Protein AF-A0A958XFY1-F1 (afdb_monomer_lite)

pLDDT: mean 91.32, std 8.42, range [60.72, 98.06]

Radius of gyration: 15.42 Å; chains: 1; bounding box: 37×29×40 Å

Secondary structure (DSSP, 8-state):
-HHHHHHHHHHIIIII-S-GGG-EEETTEEEESPPTTHHHHHHHHTT----S---EEEEEEESSSS-EEEEEEEE--SSSGGG-TTTHHHHHHHHHHHHHHHHHHHHTSEEE-TTSSSEEE-TT------

Foldseek 3Di:
DVVLVVLLVCCQQPPFFQDPLCWDDLDLKIWPRHDPPSSVVVCVVSVPPDDPDDQWIWIWHDPDRQDIGTFHTAGAPDPDQCPGPGGNVRSLQSNLVSVQVVVCDVVVQWDADPVNNDIDHDPPDDGDRD

Sequence (130 aa):
MLDEIFVWLDEMAQVSGARTEFFRDESAALALPPEQPERRRLGRRLNVAYQDVNNLRLYLIRLNKNVVILLNGGEKTTRNALDCPNIRPYFVAAQKIAKALDKAMNDGDIQYNHAQTDIEFDQDLEIPVL

Structure (mmCIF, N/CA/C/O backbone):
data_AF-A0A958XFY1-F1
#
_entry.id   AF-A0A958XFY1-F1
#
loop_
_atom_site.group_PDB
_atom_site.id
_atom_site.type_symbol
_atom_site.label_atom_id
_atom_site.label_alt_id
_atom_site.label_comp_id
_atom_site.label_asym_id
_atom_site.label_entity_id
_atom_site.label_seq_id
_atom_site.pdbx_PDB_ins_code
_atom_site.Cartn_x
_atom_site.Cartn_y
_atom_site.Cartn_z
_atom_site.occupancy
_atom_site.B_iso_or_equiv
_atom_site.auth_seq_id
_atom_site.auth_comp_id
_atom_site.auth_asym_id
_atom_site.auth_atom_id
_atom_site.pdbx_PDB_model_num
ATOM 1 N N . MET A 1 1 ? 17.065 0.512 -8.925 1.00 62.94 1 MET A N 1
ATOM 2 C CA . MET A 1 1 ? 15.711 -0.023 -9.247 1.00 62.94 1 MET A CA 1
ATOM 3 C C . MET A 1 1 ? 14.967 -0.385 -7.966 1.00 62.94 1 MET A C 1
ATOM 5 O O . MET A 1 1 ? 13.893 0.156 -7.738 1.00 62.94 1 MET A O 1
ATOM 9 N N . LEU A 1 2 ? 15.568 -1.210 -7.100 1.00 70.44 2 LEU A N 1
ATOM 10 C CA . LEU A 1 2 ? 15.116 -1.389 -5.716 1.00 70.44 2 LEU A CA 1
ATOM 11 C C . LEU A 1 2 ? 15.481 -0.178 -4.835 1.00 70.44 2 LEU A C 1
ATOM 13 O O . LEU A 1 2 ? 14.650 0.290 -4.068 1.00 70.44 2 LEU A O 1
ATOM 17 N N . ASP A 1 3 ? 16.669 0.400 -5.045 1.00 80.50 3 ASP A N 1
ATOM 18 C CA . ASP A 1 3 ? 17.162 1.575 -4.298 1.00 80.50 3 ASP A CA 1
ATOM 19 C C . ASP A 1 3 ? 16.209 2.771 -4.372 1.00 80.50 3 ASP A C 1
ATOM 21 O O . ASP A 1 3 ? 16.043 3.508 -3.410 1.00 80.50 3 ASP A O 1
ATOM 25 N N . GLU A 1 4 ? 15.526 2.933 -5.507 1.00 85.06 4 GLU A N 1
ATOM 26 C CA . GLU A 1 4 ? 14.528 3.985 -5.681 1.00 85.06 4 GLU A CA 1
ATOM 27 C C . GLU A 1 4 ? 13.348 3.808 -4.713 1.00 85.06 4 GLU A C 1
ATOM 29 O O . GLU A 1 4 ? 12.903 4.786 -4.122 1.00 85.06 4 GLU A O 1
ATOM 34 N N . ILE A 1 5 ? 12.862 2.577 -4.518 1.00 89.12 5 ILE A N 1
ATOM 35 C CA . ILE A 1 5 ? 11.770 2.294 -3.576 1.00 89.12 5 ILE A CA 1
ATOM 36 C C . ILE A 1 5 ? 12.209 2.599 -2.144 1.00 89.12 5 ILE A C 1
ATOM 38 O O . ILE A 1 5 ? 11.445 3.222 -1.411 1.00 89.12 5 ILE A O 1
ATOM 42 N N . PHE A 1 6 ? 13.436 2.234 -1.765 1.00 89.44 6 PHE A N 1
ATOM 43 C CA . PHE A 1 6 ? 13.958 2.553 -0.436 1.00 89.44 6 PHE A CA 1
ATOM 44 C C . PHE A 1 6 ? 14.077 4.055 -0.198 1.00 89.44 6 PHE A C 1
ATOM 46 O O . PHE A 1 6 ? 13.633 4.515 0.845 1.00 89.44 6 PHE A O 1
ATOM 53 N N . VAL A 1 7 ? 14.541 4.840 -1.176 1.00 89.56 7 VAL A N 1
ATOM 54 C CA . VAL A 1 7 ? 14.592 6.303 -1.014 1.00 89.56 7 VAL A CA 1
ATOM 55 C C . VAL A 1 7 ? 13.196 6.901 -0.811 1.00 89.56 7 VAL A C 1
ATOM 57 O O . VAL A 1 7 ? 13.033 7.802 0.011 1.00 89.56 7 VAL A O 1
ATOM 60 N N . TRP A 1 8 ? 12.169 6.398 -1.510 1.00 90.00 8 TRP A N 1
ATOM 61 C CA . TRP A 1 8 ? 10.790 6.837 -1.262 1.00 90.00 8 TRP A CA 1
ATOM 62 C C . TRP A 1 8 ? 10.331 6.501 0.155 1.00 90.00 8 TRP A C 1
ATOM 64 O O . TRP A 1 8 ? 9.740 7.349 0.821 1.00 90.00 8 TRP A O 1
ATOM 74 N N . LEU A 1 9 ? 10.595 5.274 0.608 1.00 92.50 9 LEU A N 1
ATOM 75 C CA . LEU A 1 9 ? 10.229 4.829 1.950 1.00 92.50 9 LEU A CA 1
ATOM 76 C C . LEU A 1 9 ? 10.956 5.645 3.028 1.00 92.50 9 LEU A C 1
ATOM 78 O O . LEU A 1 9 ? 10.304 6.097 3.965 1.00 92.50 9 LEU A O 1
ATOM 82 N N . ASP A 1 10 ? 12.251 5.912 2.859 1.00 92.44 10 ASP A N 1
ATOM 83 C CA . ASP A 1 10 ? 13.058 6.701 3.794 1.00 92.44 10 ASP A CA 1
ATOM 84 C C . ASP A 1 10 ? 12.588 8.160 3.879 1.00 92.44 10 ASP A C 1
ATOM 86 O O . ASP A 1 10 ? 12.400 8.684 4.977 1.00 92.44 10 ASP A O 1
ATOM 90 N N . GLU A 1 11 ? 12.320 8.816 2.745 1.00 92.88 11 GLU A N 1
ATOM 91 C CA . GLU A 1 11 ? 11.797 10.193 2.722 1.00 92.88 11 GLU A CA 1
ATOM 92 C C . GLU A 1 11 ? 10.425 10.296 3.409 1.00 92.88 11 GLU A C 1
ATOM 94 O O . GLU A 1 11 ? 10.125 11.279 4.101 1.00 92.88 11 GLU A O 1
ATOM 99 N N . MET A 1 12 ? 9.562 9.295 3.222 1.00 94.25 12 MET A N 1
ATOM 100 C CA . MET A 1 12 ? 8.266 9.257 3.897 1.00 94.25 12 MET A CA 1
ATOM 101 C C . MET A 1 12 ? 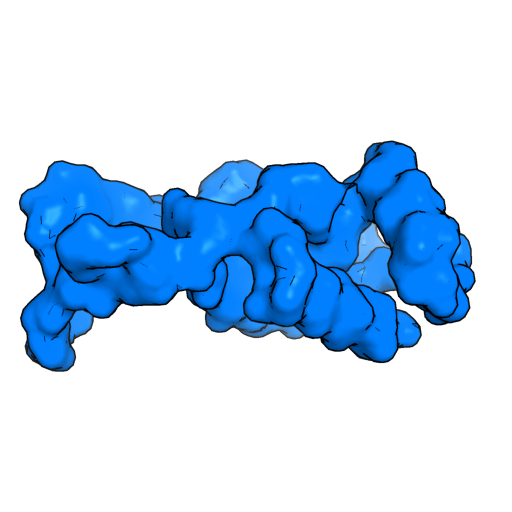8.430 9.009 5.396 1.00 94.25 12 MET A C 1
ATOM 103 O O . MET A 1 12 ? 7.815 9.720 6.189 1.00 94.25 12 MET A O 1
ATOM 107 N N . ALA A 1 13 ? 9.267 8.047 5.786 1.00 92.38 13 ALA A N 1
ATOM 108 C CA . ALA A 1 13 ? 9.461 7.664 7.180 1.00 92.38 13 ALA A CA 1
ATOM 109 C C . ALA A 1 13 ? 10.142 8.761 8.011 1.00 92.38 13 ALA A C 1
ATOM 111 O O . ALA A 1 13 ? 9.780 8.965 9.167 1.00 92.38 13 ALA A O 1
ATOM 112 N N . GLN A 1 14 ? 11.115 9.474 7.436 1.00 92.88 14 GLN A N 1
ATOM 113 C CA . GLN A 1 14 ? 11.981 10.382 8.195 1.00 92.88 14 GLN A CA 1
ATOM 114 C C . GLN A 1 14 ? 11.606 11.861 8.064 1.00 92.88 14 GLN A C 1
ATOM 116 O O . GLN A 1 14 ? 11.939 12.649 8.948 1.00 92.88 14 GLN A O 1
ATOM 121 N N . VAL A 1 15 ? 10.943 12.265 6.974 1.00 92.94 15 VAL A N 1
ATOM 122 C CA . VAL A 1 15 ? 10.803 13.694 6.640 1.00 92.94 15 VAL A CA 1
ATOM 123 C C . VAL A 1 15 ? 9.352 14.110 6.457 1.00 92.94 15 VAL A C 1
ATOM 125 O O . VAL A 1 15 ? 8.872 15.041 7.103 1.00 92.94 15 VAL A O 1
ATOM 128 N N . SER A 1 16 ? 8.653 13.475 5.520 1.00 92.81 16 SER A N 1
ATOM 129 C CA . SER A 1 16 ? 7.448 14.070 4.930 1.00 92.81 16 SER A CA 1
ATOM 130 C C . SER A 1 16 ? 6.137 13.390 5.325 1.00 92.81 16 SER A C 1
ATOM 132 O O . SER A 1 16 ? 5.067 13.993 5.137 1.00 92.81 16 SER A O 1
ATOM 134 N N . GLY A 1 17 ? 6.219 12.180 5.886 1.00 95.06 17 GLY A N 1
ATOM 135 C CA . GLY A 1 17 ? 5.102 11.253 5.998 1.00 95.06 17 GLY A CA 1
ATOM 136 C C . GLY A 1 17 ? 4.697 10.681 4.638 1.00 95.06 17 GLY A C 1
ATOM 137 O O . GLY A 1 17 ? 5.124 11.132 3.575 1.00 95.06 17 GLY A O 1
ATOM 138 N N . ALA A 1 18 ? 3.793 9.712 4.660 1.00 96.19 18 ALA A N 1
ATOM 139 C CA . ALA A 1 18 ? 3.180 9.112 3.487 1.00 96.19 18 ALA A CA 1
ATOM 140 C C . ALA A 1 18 ? 2.213 10.086 2.793 1.00 96.19 18 ALA A C 1
ATOM 142 O O . ALA A 1 18 ? 0.989 9.983 2.914 1.00 96.19 18 ALA A O 1
ATOM 143 N N . ARG A 1 19 ? 2.735 11.090 2.086 1.00 94.56 19 ARG A N 1
ATOM 144 C CA . ARG A 1 19 ? 1.921 12.003 1.267 1.00 94.56 19 ARG A CA 1
ATOM 145 C C . ARG A 1 19 ? 1.469 11.306 -0.010 1.00 94.56 19 ARG A C 1
ATOM 147 O O . ARG A 1 19 ? 2.188 10.491 -0.571 1.00 94.56 19 ARG A O 1
ATOM 154 N N . THR A 1 20 ? 0.285 11.663 -0.495 1.00 92.94 20 THR A N 1
ATOM 155 C CA . THR A 1 20 ? -0.324 11.023 -1.672 1.00 92.94 20 THR A CA 1
ATOM 156 C C . THR A 1 20 ? 0.536 11.132 -2.934 1.00 92.94 20 THR A C 1
ATOM 158 O O . THR A 1 20 ? 0.536 10.213 -3.740 1.00 92.94 20 THR A O 1
ATOM 161 N N . GLU A 1 21 ? 1.331 12.198 -3.070 1.00 92.00 21 GLU A N 1
ATOM 162 C CA . GLU A 1 21 ? 2.236 12.420 -4.209 1.00 92.00 21 GLU A CA 1
ATOM 163 C C . GLU A 1 21 ? 3.354 11.376 -4.360 1.00 92.00 21 GLU A C 1
ATOM 165 O O . GLU A 1 21 ? 3.939 11.262 -5.436 1.00 92.00 21 GLU A O 1
ATOM 170 N N . PHE A 1 22 ? 3.656 10.615 -3.305 1.00 92.19 22 PHE A N 1
ATOM 171 C CA . PHE A 1 22 ? 4.634 9.532 -3.374 1.00 92.19 22 PHE A CA 1
ATOM 172 C C . PHE A 1 22 ? 4.064 8.261 -3.991 1.00 92.19 22 PHE A C 1
ATOM 174 O O . PHE A 1 22 ? 4.828 7.349 -4.282 1.00 92.19 22 PHE A O 1
ATOM 181 N N . PHE A 1 23 ? 2.755 8.178 -4.220 1.00 94.69 23 PHE A N 1
ATOM 182 C CA . PHE A 1 23 ? 2.108 6.941 -4.628 1.00 94.69 23 PHE A CA 1
ATOM 183 C C . PHE A 1 23 ? 1.517 7.017 -6.030 1.00 94.69 23 PHE A C 1
ATOM 185 O O . PHE A 1 23 ? 1.144 8.072 -6.539 1.00 94.69 23 PHE A O 1
ATOM 192 N N . ARG A 1 24 ? 1.418 5.847 -6.650 1.00 93.44 24 ARG A N 1
ATOM 193 C CA . ARG A 1 24 ? 0.549 5.579 -7.788 1.00 9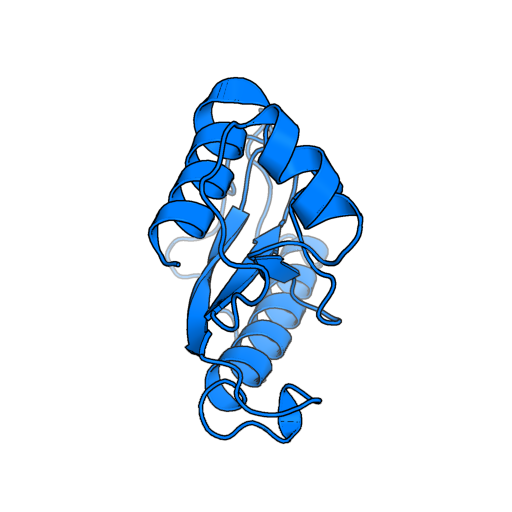3.44 24 ARG A CA 1
ATOM 194 C C . ARG A 1 24 ? -0.802 5.098 -7.276 1.00 93.44 24 ARG A C 1
ATOM 196 O O . ARG A 1 24 ? -0.839 4.242 -6.394 1.00 93.44 24 ARG A O 1
ATOM 203 N N . ASP A 1 25 ? -1.870 5.596 -7.883 1.00 92.75 25 ASP A N 1
ATOM 204 C CA . ASP A 1 25 ? -3.216 5.064 -7.696 1.00 92.75 25 ASP A CA 1
ATOM 205 C C . ASP A 1 25 ? -3.388 3.776 -8.520 1.00 92.75 25 ASP A C 1
ATOM 207 O O . ASP A 1 25 ? -3.209 3.776 -9.739 1.00 92.75 25 ASP A O 1
ATOM 211 N N . GLU A 1 26 ? -3.688 2.667 -7.845 1.00 89.12 26 GLU A N 1
ATOM 212 C CA . GLU A 1 26 ? -3.992 1.376 -8.459 1.00 89.12 26 GLU A CA 1
ATOM 213 C C . GLU A 1 26 ? -5.389 0.888 -8.013 1.00 89.12 26 GLU A C 1
ATOM 215 O O . GLU A 1 26 ? -5.606 -0.291 -7.739 1.00 89.12 26 GLU A O 1
ATOM 220 N N . SER A 1 27 ? -6.382 1.789 -8.015 1.00 91.50 27 SER A N 1
ATOM 221 C CA . SER A 1 27 ? -7.782 1.571 -7.623 1.00 91.50 27 SER A CA 1
ATOM 222 C C . SER A 1 27 ? -7.993 1.512 -6.100 1.00 91.50 27 SER A C 1
ATOM 224 O O . SER A 1 27 ? -7.974 2.555 -5.462 1.00 91.50 27 SER A O 1
ATOM 226 N N . ALA A 1 28 ? -8.271 0.353 -5.494 1.00 94.25 28 ALA A N 1
ATOM 227 C CA . ALA A 1 28 ? -8.485 0.259 -4.047 1.00 94.25 28 ALA A CA 1
ATOM 228 C C . ALA A 1 28 ? -7.167 0.309 -3.253 1.00 94.25 28 ALA A C 1
ATOM 230 O O . ALA A 1 28 ? -7.171 0.728 -2.100 1.00 94.25 28 ALA A O 1
ATOM 231 N N . ALA A 1 29 ? -6.051 -0.108 -3.857 1.00 96.50 29 ALA A N 1
ATOM 232 C CA . ALA A 1 29 ? -4.719 -0.006 -3.277 1.00 96.50 29 ALA A CA 1
ATOM 233 C C . ALA A 1 29 ? -3.853 1.019 -4.024 1.00 96.50 29 ALA A C 1
ATOM 235 O O . ALA A 1 29 ? -4.196 1.521 -5.095 1.00 96.50 29 ALA A O 1
ATOM 236 N N . LEU A 1 30 ? -2.693 1.304 -3.443 1.00 97.12 30 LEU A N 1
ATOM 237 C CA . LEU A 1 30 ? -1.675 2.177 -4.008 1.00 97.12 30 LEU A CA 1
ATOM 238 C C . LEU A 1 30 ? -0.419 1.374 -4.356 1.00 97.12 30 LEU A C 1
ATOM 240 O O . LEU A 1 30 ? -0.249 0.229 -3.927 1.00 97.12 30 LEU A O 1
ATOM 244 N N . ALA A 1 31 ? 0.497 1.987 -5.104 1.00 95.94 31 ALA A N 1
ATOM 245 C CA . ALA A 1 31 ? 1.792 1.384 -5.391 1.00 95.94 31 ALA A CA 1
ATOM 246 C C . ALA A 1 31 ? 2.947 2.393 -5.426 1.00 95.94 31 ALA A C 1
ATOM 248 O O . ALA A 1 31 ? 2.778 3.557 -5.784 1.00 95.94 31 ALA A O 1
ATOM 249 N N . LEU A 1 32 ? 4.155 1.913 -5.134 1.00 94.50 32 LEU A N 1
ATOM 250 C CA . LEU A 1 32 ? 5.418 2.579 -5.461 1.00 94.50 32 LEU A CA 1
ATOM 251 C C . LEU A 1 32 ? 6.035 1.976 -6.735 1.00 94.50 32 LEU A C 1
ATOM 253 O O . LEU A 1 32 ? 5.761 0.814 -7.045 1.00 94.50 32 LEU A O 1
ATOM 257 N N . PRO A 1 33 ? 6.880 2.726 -7.468 1.00 91.69 33 PRO A N 1
ATOM 258 C CA . PRO A 1 33 ? 7.097 4.169 -7.344 1.00 91.69 33 PRO A CA 1
ATOM 259 C C . PRO A 1 33 ? 5.897 4.964 -7.909 1.00 91.69 33 PRO A C 1
ATOM 261 O O . PRO A 1 33 ? 5.075 4.381 -8.640 1.00 91.69 33 PRO A O 1
ATOM 264 N N . PRO A 1 34 ? 5.809 6.281 -7.629 1.00 91.44 34 PRO A N 1
ATOM 265 C CA . PRO A 1 34 ? 4.735 7.130 -8.145 1.00 91.44 34 PRO A CA 1
ATOM 266 C C . PRO A 1 34 ? 4.689 7.163 -9.681 1.00 91.44 34 PRO A C 1
ATOM 268 O O . PRO A 1 34 ? 5.599 6.703 -10.385 1.00 91.44 34 PRO A O 1
ATOM 271 N N . GLU A 1 35 ? 3.594 7.684 -10.229 1.00 89.06 35 GLU A N 1
ATOM 272 C CA . GLU A 1 35 ? 3.471 7.936 -11.667 1.00 89.06 35 GLU A CA 1
ATOM 273 C C . GLU A 1 35 ? 4.307 9.129 -12.133 1.00 89.06 35 GLU A C 1
ATOM 275 O O . GLU A 1 35 ? 4.808 9.928 -11.344 1.00 89.06 35 GLU A O 1
ATOM 280 N N . GLN A 1 36 ? 4.526 9.211 -13.446 1.00 86.88 36 GLN A N 1
ATOM 281 C CA . GLN A 1 36 ? 5.006 10.456 -14.036 1.00 86.88 36 GLN A CA 1
ATOM 282 C C . GLN A 1 36 ? 3.839 11.455 -14.060 1.00 86.88 36 GLN A C 1
ATOM 28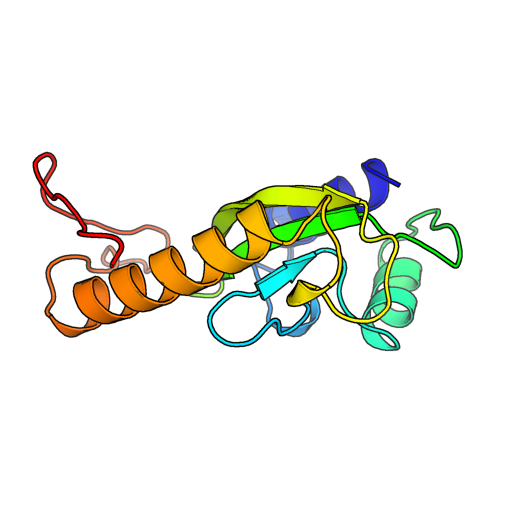4 O O . GLN A 1 36 ? 2.725 11.029 -14.363 1.00 86.88 36 GLN A O 1
ATOM 289 N N . PRO A 1 37 ? 4.081 12.761 -13.856 1.00 89.25 37 PRO A N 1
ATOM 290 C CA . PRO A 1 37 ? 5.386 13.423 -13.714 1.00 89.25 37 PRO A CA 1
ATOM 291 C C . PRO A 1 37 ? 5.982 13.446 -12.290 1.00 89.25 37 PRO A C 1
ATOM 293 O O . PRO A 1 37 ? 7.145 13.836 -12.133 1.00 89.25 37 PRO A O 1
ATOM 296 N N . GLU A 1 38 ? 5.234 13.052 -11.258 1.00 88.00 38 GLU A N 1
ATOM 297 C CA . GLU A 1 38 ? 5.622 13.135 -9.840 1.00 88.00 38 GLU A CA 1
ATOM 298 C C . GLU A 1 38 ? 6.922 12.390 -9.557 1.00 88.00 38 GLU A C 1
ATOM 300 O O . GLU A 1 38 ? 7.827 12.953 -8.942 1.00 88.00 38 GLU A O 1
ATOM 305 N N . ARG A 1 39 ? 7.073 11.174 -10.091 1.00 87.56 39 ARG A N 1
ATOM 306 C CA . ARG A 1 39 ? 8.293 10.367 -9.963 1.00 87.56 39 ARG A CA 1
ATOM 307 C C . ARG A 1 39 ? 9.541 11.129 -10.397 1.00 87.56 39 ARG A C 1
ATOM 309 O O . ARG A 1 39 ? 10.535 11.146 -9.678 1.00 87.56 39 ARG A O 1
ATOM 316 N N . ARG A 1 40 ? 9.485 11.830 -11.534 1.00 86.62 40 ARG A N 1
ATOM 317 C CA . ARG A 1 40 ? 10.593 12.669 -12.020 1.00 86.62 40 ARG A CA 1
ATOM 318 C C . ARG A 1 40 ? 10.785 13.923 -11.168 1.00 86.62 40 ARG A C 1
ATOM 320 O O . ARG A 1 40 ? 11.922 14.321 -10.913 1.00 86.62 40 ARG A O 1
ATOM 327 N N . ARG A 1 41 ? 9.700 14.590 -10.759 1.00 87.56 41 ARG A N 1
ATOM 328 C CA . ARG A 1 41 ? 9.772 15.802 -9.922 1.00 87.56 41 ARG A CA 1
ATOM 329 C C . ARG A 1 41 ? 10.424 15.493 -8.576 1.00 87.56 41 ARG A C 1
ATOM 331 O O . ARG A 1 41 ? 11.401 16.141 -8.211 1.00 87.56 41 ARG A O 1
ATOM 338 N N . LEU A 1 42 ? 9.894 14.500 -7.874 1.00 84.12 42 LEU A N 1
ATOM 339 C CA . LEU A 1 42 ? 10.361 14.089 -6.560 1.00 84.12 42 LEU A CA 1
ATOM 340 C C . LEU A 1 42 ? 11.728 13.401 -6.651 1.00 84.12 42 LEU A C 1
ATOM 342 O O . LEU A 1 42 ? 12.579 13.652 -5.808 1.00 84.12 42 LEU A O 1
ATOM 346 N N . GLY A 1 43 ? 11.994 12.635 -7.714 1.00 84.38 43 GLY A N 1
ATOM 347 C CA . GLY A 1 43 ? 13.257 11.909 -7.874 1.00 84.38 43 GLY A CA 1
ATOM 348 C C . GLY A 1 43 ? 14.440 12.861 -8.011 1.00 84.38 43 GLY A C 1
ATOM 349 O O . GLY A 1 43 ? 15.480 12.649 -7.395 1.00 84.38 43 GLY A O 1
ATOM 350 N N . ARG A 1 44 ? 14.246 13.977 -8.731 1.00 85.12 44 ARG A N 1
ATOM 351 C CA . ARG A 1 44 ? 15.223 15.077 -8.783 1.00 85.12 44 ARG A CA 1
ATOM 352 C C . ARG A 1 44 ? 15.408 15.762 -7.432 1.00 85.12 44 ARG A C 1
ATOM 354 O O . ARG A 1 44 ? 16.534 16.079 -7.081 1.00 85.12 44 ARG A O 1
ATOM 361 N N . ARG A 1 45 ? 14.325 15.985 -6.677 1.00 84.06 45 ARG A N 1
ATOM 362 C CA . ARG A 1 45 ? 14.393 16.594 -5.336 1.00 84.06 45 ARG A CA 1
ATOM 363 C C . ARG A 1 45 ? 15.191 15.729 -4.355 1.00 84.06 45 ARG A C 1
ATOM 365 O O . ARG A 1 45 ? 15.917 16.277 -3.537 1.00 84.06 45 ARG A O 1
ATOM 372 N N . LEU A 1 46 ? 15.052 14.408 -4.446 1.00 81.50 46 LEU A N 1
ATOM 373 C CA . LEU A 1 46 ? 15.681 13.439 -3.543 1.00 81.50 46 LEU A CA 1
ATOM 374 C C . LEU A 1 46 ? 17.029 12.902 -4.048 1.00 81.50 46 LEU A C 1
ATOM 376 O O . LEU A 1 46 ? 17.587 12.000 -3.435 1.00 81.50 46 LEU A O 1
ATOM 380 N N . ASN A 1 47 ? 17.556 13.432 -5.159 1.00 79.06 47 ASN A N 1
ATOM 381 C CA . ASN A 1 47 ? 18.793 12.960 -5.795 1.00 79.06 47 ASN A CA 1
ATOM 382 C C . ASN A 1 47 ? 18.817 11.441 -6.062 1.00 79.06 47 ASN A C 1
ATOM 384 O O . ASN A 1 47 ? 19.864 10.800 -5.983 1.00 79.06 47 ASN A O 1
ATOM 388 N N . VAL A 1 48 ? 17.667 10.852 -6.403 1.00 72.94 48 VAL A N 1
ATOM 389 C CA . VAL A 1 48 ? 17.590 9.431 -6.754 1.00 72.94 48 VAL A CA 1
ATOM 390 C C . VAL A 1 48 ? 18.216 9.232 -8.129 1.00 72.94 48 VAL A C 1
ATOM 392 O O . VAL A 1 48 ? 17.737 9.782 -9.122 1.00 72.94 48 VAL A O 1
ATOM 395 N N . ALA A 1 49 ? 19.245 8.391 -8.212 1.00 65.69 49 ALA A N 1
ATOM 396 C CA . ALA A 1 49 ? 19.700 7.854 -9.487 1.00 65.69 49 ALA A CA 1
ATOM 397 C C . ALA A 1 49 ? 18.643 6.861 -10.005 1.00 65.69 49 ALA A C 1
ATOM 399 O O . ALA A 1 49 ? 18.638 5.688 -9.633 1.00 65.69 49 ALA A O 1
ATOM 400 N N . TYR A 1 50 ? 17.699 7.329 -10.823 1.00 64.94 50 TYR A N 1
ATOM 401 C CA . TYR A 1 50 ? 16.685 6.466 -11.429 1.00 64.94 50 TYR A CA 1
ATOM 402 C C . TYR A 1 50 ? 17.006 6.183 -12.899 1.00 64.94 50 TYR A C 1
ATOM 404 O O . TYR A 1 50 ? 17.488 7.042 -13.634 1.00 64.94 50 TYR A O 1
ATOM 412 N N . GLN A 1 51 ? 16.698 4.962 -13.337 1.00 64.25 51 GLN A N 1
ATOM 413 C CA . GLN A 1 51 ? 16.550 4.667 -14.759 1.00 64.25 51 GLN A CA 1
ATOM 414 C C . GLN A 1 51 ? 15.194 5.214 -15.223 1.00 64.25 51 GLN A C 1
ATOM 416 O O . GLN A 1 51 ? 14.212 5.167 -14.469 1.00 64.25 51 GLN A O 1
ATOM 421 N N . ASP A 1 52 ? 15.123 5.712 -16.463 1.00 61.09 52 ASP A N 1
ATOM 422 C CA . ASP A 1 52 ? 13.886 6.260 -17.045 1.00 61.09 52 ASP A CA 1
ATOM 423 C C . ASP A 1 52 ? 12.703 5.280 -16.939 1.00 61.09 52 ASP A C 1
ATOM 425 O O . ASP A 1 52 ? 11.546 5.691 -16.803 1.00 61.09 52 ASP A O 1
ATOM 429 N N . VAL A 1 53 ? 12.996 3.979 -16.885 1.00 64.62 53 VAL A N 1
ATOM 430 C CA . VAL A 1 53 ? 12.031 2.903 -16.673 1.00 64.62 53 VAL A CA 1
ATOM 431 C C . VAL A 1 53 ? 12.333 2.202 -15.345 1.00 64.62 53 VAL A C 1
ATOM 433 O O . VAL A 1 53 ? 13.419 1.671 -15.146 1.00 64.62 53 VAL A O 1
ATOM 436 N N . ASN A 1 54 ? 11.362 2.195 -14.429 1.00 78.31 54 ASN A N 1
ATOM 437 C CA . ASN A 1 54 ? 11.332 1.274 -13.293 1.00 78.31 54 ASN A CA 1
ATOM 438 C C . ASN A 1 54 ? 9.977 0.579 -13.322 1.00 78.31 54 ASN A C 1
ATOM 440 O O . ASN A 1 54 ? 8.931 1.222 -13.194 1.00 78.31 54 ASN A O 1
ATOM 444 N N . ASN A 1 55 ? 10.031 -0.726 -13.549 1.00 88.38 55 ASN A N 1
ATOM 445 C CA . ASN A 1 55 ? 8.863 -1.575 -13.683 1.00 88.38 55 ASN A CA 1
ATOM 446 C C . ASN A 1 55 ? 8.509 -2.283 -12.375 1.00 88.38 55 ASN A C 1
ATOM 448 O O . ASN A 1 55 ? 7.493 -2.973 -12.331 1.00 88.38 55 ASN A O 1
ATOM 452 N N . LEU A 1 56 ? 9.299 -2.119 -11.310 1.00 91.88 56 LEU A N 1
ATOM 453 C CA . LEU A 1 56 ? 8.935 -2.658 -10.008 1.00 91.88 56 LEU A CA 1
ATOM 454 C C . LEU A 1 56 ? 7.686 -1.961 -9.478 1.00 91.88 56 LEU A C 1
ATOM 456 O O . LEU A 1 56 ? 7.549 -0.739 -9.538 1.00 91.88 56 LEU A O 1
ATOM 460 N N . ARG A 1 57 ? 6.784 -2.774 -8.942 1.00 93.38 57 ARG A N 1
ATOM 461 C CA . ARG A 1 57 ? 5.626 -2.363 -8.164 1.00 93.38 57 ARG A CA 1
ATOM 462 C C . ARG A 1 57 ? 5.804 -2.884 -6.760 1.00 93.38 57 ARG A C 1
ATOM 464 O O . ARG A 1 57 ? 5.991 -4.082 -6.605 1.00 93.38 57 ARG A O 1
ATOM 471 N N . LEU A 1 58 ? 5.709 -2.010 -5.768 1.00 95.94 58 LEU A N 1
ATOM 472 C CA . LEU A 1 58 ? 5.462 -2.400 -4.382 1.00 95.94 58 LEU A CA 1
ATOM 473 C C . LEU A 1 58 ? 4.062 -1.918 -4.020 1.00 95.94 58 LEU A C 1
ATOM 475 O O . LEU A 1 58 ? 3.839 -0.707 -3.997 1.00 95.94 58 LEU A O 1
ATOM 479 N N . TYR A 1 59 ? 3.131 -2.845 -3.801 1.00 97.44 59 TYR A N 1
ATOM 480 C CA . TYR A 1 59 ? 1.769 -2.500 -3.406 1.00 97.44 59 TYR A CA 1
ATOM 481 C C . TYR A 1 59 ? 1.714 -2.104 -1.939 1.00 97.44 59 TYR A C 1
ATOM 483 O O . TYR A 1 59 ? 2.468 -2.618 -1.114 1.00 97.44 59 TYR A O 1
ATOM 491 N N . LEU A 1 60 ? 0.814 -1.185 -1.613 1.00 97.69 60 LEU A N 1
ATOM 492 C CA . LEU A 1 60 ? 0.607 -0.721 -0.251 1.00 97.69 60 LEU A CA 1
ATOM 493 C C . LEU A 1 60 ? -0.788 -0.145 -0.064 1.00 97.69 60 LEU A C 1
ATOM 495 O O . LEU A 1 60 ? -1.483 0.203 -1.021 1.00 97.69 60 LEU A O 1
ATOM 499 N N . ILE A 1 61 ? -1.165 0.002 1.198 1.00 97.44 61 ILE A N 1
ATOM 500 C CA . ILE A 1 61 ? -2.398 0.657 1.612 1.00 97.44 61 ILE A CA 1
ATOM 501 C C . ILE A 1 61 ? -2.013 1.801 2.531 1.00 97.44 61 ILE A C 1
ATOM 503 O O . ILE A 1 61 ? -1.341 1.612 3.543 1.00 97.44 61 ILE A O 1
ATOM 507 N N . ARG A 1 62 ? -2.423 3.008 2.159 1.00 96.62 62 ARG A N 1
ATOM 508 C CA . ARG A 1 62 ? -2.203 4.203 2.962 1.00 96.62 62 ARG A CA 1
ATOM 509 C C . ARG A 1 62 ? -3.462 4.482 3.765 1.00 96.62 62 ARG A C 1
ATOM 511 O O . ARG A 1 62 ? -4.437 4.970 3.200 1.00 96.62 62 ARG A O 1
ATOM 518 N N . LEU A 1 63 ? -3.409 4.239 5.069 1.00 96.38 63 LEU A N 1
ATOM 519 C CA . LEU A 1 63 ? -4.506 4.596 5.966 1.00 96.38 63 LEU A CA 1
ATOM 520 C C . LEU A 1 63 ? -4.507 6.110 6.204 1.00 96.38 63 LEU A C 1
ATOM 522 O O . LEU A 1 63 ? -5.490 6.805 5.950 1.00 96.38 63 LEU A O 1
ATOM 526 N N . ASN A 1 64 ? -3.350 6.662 6.577 1.00 95.50 64 ASN A N 1
ATOM 527 C CA . ASN A 1 64 ? -3.160 8.104 6.697 1.00 95.50 64 ASN A CA 1
ATOM 528 C C . ASN A 1 64 ? -1.705 8.497 6.361 1.00 95.50 64 ASN A C 1
ATOM 530 O O . ASN A 1 64 ? -0.968 7.737 5.739 1.00 95.50 64 ASN A O 1
ATOM 534 N N . LYS A 1 65 ? -1.285 9.722 6.702 1.00 96.19 65 LYS A N 1
ATOM 535 C CA . LYS A 1 65 ? 0.086 10.193 6.419 1.00 96.19 65 LYS A CA 1
ATOM 536 C C . LYS A 1 65 ? 1.168 9.550 7.307 1.00 96.19 65 LYS A C 1
ATOM 538 O O . LYS A 1 65 ? 2.341 9.688 6.994 1.00 96.19 65 LYS A O 1
ATOM 543 N N . ASN A 1 66 ? 0.786 8.921 8.411 1.00 96.56 66 ASN A N 1
ATOM 544 C CA . ASN A 1 66 ? 1.675 8.308 9.395 1.00 96.56 66 ASN A CA 1
ATOM 545 C C . ASN A 1 66 ? 1.651 6.771 9.315 1.00 96.56 66 ASN A C 1
ATOM 547 O O . ASN A 1 66 ? 2.631 6.143 9.688 1.00 96.56 66 ASN A O 1
ATOM 551 N N . VAL A 1 67 ? 0.558 6.174 8.822 1.00 96.56 67 VAL A N 1
ATOM 552 C CA . VAL A 1 67 ? 0.357 4.719 8.780 1.00 96.56 67 VAL A CA 1
ATOM 553 C C . VAL A 1 67 ? 0.207 4.232 7.342 1.00 96.56 67 VAL A C 1
ATOM 555 O O . VAL A 1 67 ? -0.742 4.590 6.632 1.00 96.56 67 VAL A O 1
ATOM 558 N N . VAL A 1 68 ? 1.145 3.379 6.933 1.00 96.50 68 VAL A N 1
ATOM 559 C CA . VAL A 1 68 ? 1.150 2.669 5.651 1.00 96.50 68 VAL A CA 1
ATOM 560 C C . VAL A 1 68 ? 1.356 1.186 5.911 1.00 96.50 68 VAL A C 1
ATOM 562 O O . VAL A 1 68 ? 2.277 0.802 6.624 1.00 96.50 68 VAL A O 1
ATOM 565 N N . ILE A 1 69 ? 0.537 0.357 5.274 1.00 96.31 69 ILE A N 1
ATOM 566 C CA . ILE A 1 69 ? 0.690 -1.094 5.274 1.00 96.31 69 ILE A CA 1
ATOM 567 C C . ILE A 1 69 ? 1.374 -1.485 3.971 1.00 96.31 69 ILE A C 1
ATOM 569 O O . ILE A 1 69 ? 0.812 -1.300 2.889 1.00 96.31 69 ILE A O 1
ATOM 573 N N . LEU A 1 70 ? 2.595 -2.008 4.072 1.00 96.62 70 LEU A N 1
ATOM 574 C CA . LEU A 1 70 ? 3.326 -2.527 2.921 1.00 96.62 70 LEU A CA 1
ATOM 575 C C . LEU A 1 70 ? 2.835 -3.931 2.586 1.00 96.62 70 LEU A C 1
ATOM 577 O O . LEU A 1 70 ? 2.744 -4.800 3.450 1.00 96.62 70 LEU A O 1
ATOM 581 N N . LEU A 1 71 ? 2.540 -4.144 1.311 1.00 96.19 71 LEU A N 1
ATOM 582 C CA . LEU A 1 71 ? 2.195 -5.443 0.757 1.00 96.19 71 LEU A CA 1
ATOM 583 C C . LEU A 1 71 ? 3.337 -5.923 -0.141 1.00 96.19 71 LEU A C 1
ATOM 585 O O . LEU A 1 71 ? 4.411 -5.329 -0.196 1.00 96.19 71 LEU A O 1
ATOM 589 N N . ASN A 1 72 ? 3.121 -7.033 -0.839 1.00 95.69 72 ASN A N 1
ATOM 590 C CA . ASN A 1 72 ? 4.108 -7.564 -1.771 1.00 95.69 72 ASN A CA 1
ATOM 591 C C . ASN A 1 72 ? 3.993 -6.895 -3.153 1.00 95.69 72 ASN A C 1
ATOM 593 O O . ASN A 1 72 ? 3.153 -6.027 -3.392 1.00 95.69 72 ASN A O 1
ATOM 597 N N . GLY A 1 73 ? 4.843 -7.294 -4.088 1.00 94.88 73 GLY A N 1
ATOM 598 C CA . GLY A 1 73 ? 4.871 -6.738 -5.422 1.00 94.88 73 GLY A CA 1
ATOM 599 C C . GLY A 1 73 ? 5.830 -7.475 -6.346 1.00 94.88 73 GLY A C 1
ATOM 600 O O . GLY A 1 73 ? 6.285 -8.575 -6.048 1.00 94.88 73 GLY A O 1
ATOM 601 N N . GLY A 1 74 ? 6.115 -6.887 -7.502 1.00 94.81 74 GLY A N 1
ATOM 602 C CA . GLY A 1 74 ? 6.933 -7.535 -8.521 1.00 94.81 74 GLY A CA 1
ATOM 603 C C . GLY A 1 74 ? 7.194 -6.650 -9.729 1.00 94.81 74 GLY A C 1
ATOM 604 O O . GLY A 1 74 ? 6.813 -5.480 -9.763 1.00 94.81 74 GLY A O 1
ATOM 605 N N . GLU A 1 75 ? 7.853 -7.211 -10.738 1.00 94.38 75 GLU A N 1
ATOM 606 C CA . GLU A 1 75 ? 8.179 -6.490 -11.965 1.00 94.38 75 GLU A CA 1
ATOM 607 C C . GLU A 1 75 ? 7.033 -6.544 -12.982 1.00 94.38 75 GLU A C 1
ATOM 609 O O . GLU A 1 75 ? 6.650 -7.606 -13.481 1.00 94.38 75 GLU A O 1
ATOM 614 N N . LYS A 1 76 ? 6.501 -5.372 -13.321 1.00 93.19 76 LYS A N 1
ATOM 615 C CA . LYS A 1 76 ? 5.427 -5.176 -14.288 1.00 93.19 76 LYS A CA 1
ATOM 616 C C . LYS A 1 76 ? 5.966 -5.146 -15.718 1.00 93.19 76 LYS A C 1
ATOM 618 O O . LYS A 1 76 ? 6.546 -4.157 -16.151 1.00 93.19 76 LYS A O 1
ATOM 623 N N . THR A 1 77 ? 5.696 -6.197 -16.482 1.00 93.44 77 THR A N 1
ATOM 624 C CA . THR A 1 77 ? 6.183 -6.361 -17.864 1.00 93.44 77 THR A CA 1
ATOM 625 C C . THR A 1 77 ? 5.142 -6.042 -18.939 1.00 93.44 77 THR A C 1
ATOM 627 O O . THR A 1 77 ? 5.465 -6.022 -20.123 1.00 93.44 77 THR A O 1
ATOM 630 N N . THR A 1 78 ? 3.893 -5.757 -18.556 1.00 91.94 78 THR A N 1
ATOM 631 C CA . THR A 1 78 ? 2.804 -5.414 -19.487 1.00 91.94 78 THR A CA 1
ATOM 632 C C . THR A 1 78 ? 2.200 -4.044 -19.167 1.00 91.94 78 THR A C 1
ATOM 634 O O . THR A 1 78 ? 2.503 -3.425 -18.141 1.00 91.94 78 THR A O 1
ATOM 637 N N . ARG A 1 79 ? 1.329 -3.528 -20.046 1.00 87.50 79 ARG A N 1
ATOM 638 C CA . ARG A 1 79 ? 0.689 -2.216 -19.856 1.00 87.50 79 ARG A CA 1
ATOM 639 C C . ARG A 1 79 ? -0.328 -2.206 -18.711 1.00 87.50 79 ARG A C 1
ATOM 641 O O . ARG A 1 79 ? -0.335 -1.236 -17.956 1.00 87.50 79 ARG A O 1
ATOM 648 N N . ASN A 1 80 ? -1.099 -3.273 -18.524 1.00 87.19 80 ASN A N 1
ATOM 649 C CA . ASN A 1 80 ? -2.126 -3.363 -17.482 1.00 87.19 80 ASN A CA 1
ATOM 650 C C . ASN A 1 80 ? -1.700 -4.338 -16.380 1.00 87.19 80 ASN A C 1
ATOM 652 O O . ASN A 1 80 ? -1.199 -5.419 -16.672 1.00 87.19 80 ASN A O 1
ATOM 656 N N . ALA A 1 81 ? -1.937 -3.988 -15.112 1.00 88.62 81 ALA A N 1
ATOM 657 C CA . ALA A 1 81 ? -1.567 -4.844 -13.982 1.00 88.62 81 ALA A CA 1
ATOM 658 C C . ALA A 1 81 ? -2.261 -6.217 -14.014 1.00 88.62 81 ALA A C 1
ATOM 660 O O . ALA A 1 81 ? -1.626 -7.238 -13.755 1.00 88.62 81 ALA A O 1
ATOM 661 N N . LEU A 1 82 ? -3.533 -6.247 -14.419 1.00 90.75 82 LEU A N 1
ATOM 662 C CA . LEU A 1 82 ? -4.321 -7.475 -14.555 1.00 90.75 82 LEU A CA 1
ATOM 663 C C . LEU A 1 82 ? -3.801 -8.424 -15.640 1.00 90.75 82 LEU A C 1
ATOM 665 O O . LEU A 1 82 ? -3.962 -9.634 -15.507 1.00 90.75 82 LEU A O 1
ATOM 669 N N . ASP A 1 83 ? -3.141 -7.889 -16.666 1.00 94.38 83 ASP A N 1
ATOM 670 C CA . ASP A 1 83 ? -2.596 -8.678 -17.773 1.00 94.38 83 ASP A CA 1
ATOM 671 C C . ASP A 1 83 ? -1.154 -9.133 -17.496 1.00 94.38 83 ASP A C 1
ATOM 673 O O . ASP A 1 83 ? -0.573 -9.881 -18.277 1.00 94.38 83 ASP A O 1
ATOM 677 N N . CYS A 1 84 ? -0.532 -8.653 -16.413 1.00 94.69 84 CYS A N 1
ATOM 678 C CA . CYS A 1 84 ? 0.855 -8.961 -16.090 1.00 94.69 84 CYS A CA 1
ATOM 679 C C . CYS A 1 84 ? 0.938 -10.167 -15.144 1.00 94.69 84 CYS A C 1
ATOM 681 O O . CYS A 1 84 ? 0.676 -10.004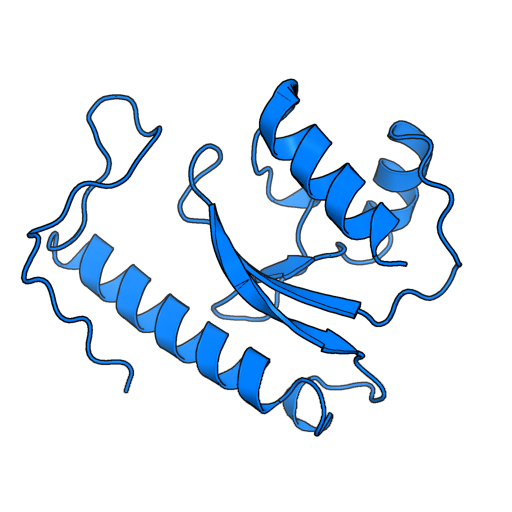 -13.951 1.00 94.69 84 CYS A O 1
ATOM 683 N N . PRO A 1 85 ? 1.378 -11.356 -15.594 1.00 95.12 85 PRO A N 1
ATOM 684 C CA . PRO A 1 85 ? 1.417 -12.550 -14.745 1.00 95.12 85 PRO A CA 1
ATOM 685 C C . PRO A 1 85 ? 2.265 -12.360 -13.477 1.00 95.12 85 PRO A C 1
ATOM 687 O O . PRO A 1 85 ? 1.904 -12.878 -12.424 1.00 95.12 85 PRO A O 1
ATOM 690 N N . ASN A 1 86 ? 3.327 -11.552 -13.559 1.00 95.88 86 ASN A N 1
ATOM 691 C CA . ASN A 1 86 ? 4.249 -11.283 -12.452 1.00 95.88 86 ASN A CA 1
ATOM 692 C C . ASN A 1 86 ? 3.642 -10.454 -11.315 1.00 95.88 86 ASN A C 1
ATOM 694 O O . ASN A 1 86 ? 4.080 -10.582 -10.179 1.00 95.88 86 ASN A O 1
ATOM 698 N N . ILE A 1 87 ? 2.677 -9.575 -11.612 1.00 95.81 87 ILE A N 1
ATOM 699 C CA . ILE A 1 87 ? 2.118 -8.657 -10.604 1.00 95.81 87 ILE A CA 1
ATOM 700 C C . ILE A 1 87 ? 0.633 -8.859 -10.359 1.00 95.81 87 ILE A C 1
ATOM 702 O O . ILE A 1 87 ? 0.154 -8.478 -9.301 1.00 95.81 87 ILE A O 1
ATOM 706 N N . ARG A 1 88 ? -0.090 -9.505 -11.280 1.00 96.62 88 ARG A N 1
ATOM 707 C CA . ARG A 1 88 ? -1.515 -9.807 -11.146 1.00 96.62 88 ARG A CA 1
ATOM 708 C C . ARG A 1 88 ? -1.880 -10.428 -9.792 1.00 96.62 88 ARG A C 1
ATOM 710 O O . ARG A 1 88 ? -2.833 -9.926 -9.200 1.00 96.62 88 ARG A O 1
ATOM 717 N N . PRO A 1 89 ? -1.191 -11.466 -9.268 1.00 96.56 89 PRO A N 1
ATOM 718 C CA . PRO A 1 89 ? -1.557 -12.022 -7.964 1.00 96.56 89 PRO A CA 1
ATOM 719 C C . PRO A 1 89 ? -1.402 -11.000 -6.830 1.00 96.56 89 PRO A C 1
ATOM 721 O O . PRO A 1 89 ? -2.291 -10.898 -5.988 1.00 96.56 89 PRO A O 1
ATOM 724 N N . TYR A 1 90 ? -0.331 -10.201 -6.839 1.00 97.19 90 TYR A N 1
ATOM 725 C CA . TYR A 1 90 ? -0.088 -9.172 -5.824 1.00 97.19 90 TYR A CA 1
ATOM 726 C C . TYR A 1 90 ? -1.075 -8.010 -5.929 1.00 97.19 90 TYR A C 1
ATOM 728 O O . TYR A 1 90 ? -1.619 -7.586 -4.916 1.00 97.19 90 TYR A O 1
ATOM 736 N N . PHE A 1 91 ? -1.366 -7.559 -7.150 1.00 96.50 91 PHE A N 1
ATOM 737 C CA . PHE A 1 91 ? -2.380 -6.551 -7.434 1.00 96.50 91 PHE A CA 1
ATOM 738 C C . PHE A 1 91 ? -3.740 -6.995 -6.895 1.00 96.50 91 PHE A C 1
ATOM 740 O O . PHE A 1 91 ? -4.339 -6.301 -6.084 1.00 96.50 91 PHE A O 1
ATOM 747 N N . VAL A 1 92 ? -4.216 -8.183 -7.286 1.00 96.44 92 VAL A N 1
ATOM 748 C CA . VAL A 1 92 ? -5.526 -8.695 -6.853 1.00 96.44 92 VAL A CA 1
ATOM 749 C C . VAL A 1 92 ? -5.590 -8.838 -5.332 1.00 96.44 92 VAL A C 1
ATOM 751 O O . VAL A 1 92 ? -6.587 -8.431 -4.738 1.00 96.44 92 VAL A O 1
ATOM 754 N N . ALA A 1 93 ? -4.541 -9.371 -4.699 1.00 96.31 93 ALA A N 1
ATOM 755 C CA . ALA A 1 93 ? -4.476 -9.471 -3.244 1.00 96.31 93 ALA A CA 1
ATOM 756 C C . ALA A 1 93 ? -4.555 -8.087 -2.581 1.00 96.31 93 ALA A C 1
ATOM 758 O O . ALA A 1 93 ? -5.369 -7.894 -1.681 1.00 96.31 93 ALA A O 1
ATOM 759 N N . ALA A 1 94 ? -3.789 -7.111 -3.075 1.00 97.12 94 ALA A N 1
ATOM 760 C CA . ALA A 1 94 ? -3.804 -5.746 -2.563 1.00 97.12 94 ALA A CA 1
ATOM 761 C C . ALA A 1 94 ? -5.193 -5.105 -2.655 1.00 97.12 94 ALA A C 1
ATOM 763 O O . ALA A 1 94 ? -5.655 -4.532 -1.672 1.00 97.12 94 ALA A O 1
ATOM 764 N N . GLN A 1 95 ? -5.904 -5.284 -3.774 1.00 97.06 95 GLN A N 1
ATOM 765 C CA . GLN A 1 95 ? -7.265 -4.760 -3.919 1.00 97.06 95 GLN A CA 1
ATOM 766 C C . GLN A 1 95 ? -8.233 -5.345 -2.891 1.00 97.06 95 GLN A C 1
ATOM 768 O O . GLN A 1 95 ? -9.078 -4.623 -2.362 1.00 97.06 95 GLN A O 1
ATOM 773 N N . LYS A 1 96 ? -8.154 -6.655 -2.641 1.00 97.00 96 LYS A N 1
ATOM 774 C CA . LYS A 1 96 ? -9.050 -7.320 -1.691 1.00 97.00 96 LYS A CA 1
ATOM 775 C C . LYS A 1 96 ? -8.735 -6.915 -0.254 1.00 97.00 96 LYS A C 1
ATOM 777 O O . LYS A 1 96 ? -9.647 -6.551 0.479 1.00 97.00 96 LYS A O 1
ATOM 782 N N . ILE A 1 97 ? -7.453 -6.914 0.113 1.00 97.06 97 ILE A N 1
ATOM 783 C CA . ILE A 1 97 ? -6.992 -6.507 1.446 1.00 97.06 97 ILE A CA 1
ATOM 784 C C . ILE A 1 97 ? -7.373 -5.047 1.711 1.00 97.06 97 ILE A C 1
ATOM 786 O O . ILE A 1 97 ? -7.896 -4.748 2.777 1.00 97.06 97 ILE A O 1
ATOM 790 N N . ALA A 1 98 ? -7.199 -4.153 0.733 1.00 96.94 98 ALA A N 1
ATOM 791 C CA . ALA A 1 98 ? -7.572 -2.747 0.869 1.00 96.94 98 ALA A CA 1
ATOM 792 C C . ALA A 1 98 ? -9.061 -2.556 1.152 1.00 96.94 98 ALA A C 1
ATOM 794 O O . ALA A 1 98 ? -9.420 -1.829 2.071 1.00 96.94 98 ALA A O 1
ATOM 795 N N . LYS A 1 99 ? -9.929 -3.254 0.413 1.00 96.75 99 LYS A N 1
ATOM 796 C CA . LYS A 1 99 ? -11.379 -3.203 0.646 1.00 96.75 99 LYS A CA 1
ATOM 797 C C . LYS A 1 99 ? -11.772 -3.779 2.002 1.00 96.75 99 LYS A C 1
ATOM 799 O O . LYS A 1 99 ? -12.665 -3.245 2.650 1.00 96.75 99 LYS A O 1
ATOM 804 N N . ALA A 1 100 ? -11.131 -4.869 2.414 1.00 96.81 100 ALA A N 1
ATOM 805 C CA . ALA A 1 100 ? -11.431 -5.509 3.686 1.00 96.81 100 ALA A CA 1
ATOM 806 C C . ALA A 1 100 ? -10.974 -4.646 4.875 1.00 96.81 100 ALA A C 1
ATOM 808 O O . ALA A 1 100 ? -11.716 -4.501 5.840 1.00 96.81 100 ALA A O 1
ATOM 809 N N . LEU A 1 101 ? -9.810 -3.998 4.765 1.00 96.38 101 LEU A N 1
ATOM 810 C CA . LEU A 1 101 ? -9.332 -3.028 5.750 1.00 96.38 101 LEU A CA 1
ATOM 811 C C . LEU A 1 101 ? -10.206 -1.778 5.802 1.00 96.38 101 LEU A C 1
ATOM 813 O O . LEU A 1 101 ? -10.555 -1.344 6.891 1.00 96.38 101 LEU A O 1
ATOM 817 N N . ASP A 1 102 ? -10.596 -1.218 4.655 1.00 95.75 102 ASP A N 1
ATOM 818 C CA . ASP A 1 102 ? -11.513 -0.073 4.618 1.00 95.75 102 ASP A CA 1
ATOM 819 C C . ASP A 1 102 ? -12.841 -0.413 5.306 1.00 95.75 102 ASP A C 1
ATOM 821 O O . ASP A 1 102 ? -13.344 0.354 6.124 1.00 95.75 102 ASP A O 1
ATOM 825 N N . LYS A 1 103 ? -13.370 -1.620 5.067 1.00 96.25 103 LYS A N 1
ATOM 826 C CA . LYS A 1 103 ? -14.543 -2.117 5.786 1.00 96.25 103 LYS A CA 1
ATOM 827 C C . LYS A 1 103 ? -14.301 -2.220 7.298 1.00 96.25 103 LYS A C 1
ATOM 829 O O . LYS A 1 103 ? -15.103 -1.677 8.045 1.00 96.25 103 LYS A O 1
ATOM 834 N N . ALA A 1 104 ? -13.214 -2.850 7.739 1.00 96.69 104 ALA A N 1
ATOM 835 C CA . ALA A 1 104 ? -12.905 -3.011 9.164 1.00 96.69 104 ALA A CA 1
ATOM 836 C C . ALA A 1 104 ? -12.711 -1.660 9.885 1.00 96.69 104 ALA A C 1
ATOM 838 O O . ALA A 1 104 ? -13.141 -1.489 11.022 1.00 96.69 104 ALA A O 1
ATOM 839 N N . MET A 1 105 ? -12.126 -0.668 9.206 1.00 96.38 105 MET A N 1
ATOM 840 C CA . MET A 1 105 ? -12.016 0.703 9.720 1.00 96.38 105 MET A CA 1
ATOM 841 C C . MET A 1 105 ? -13.390 1.379 9.844 1.00 96.38 105 MET A C 1
ATOM 843 O O . MET A 1 105 ? -13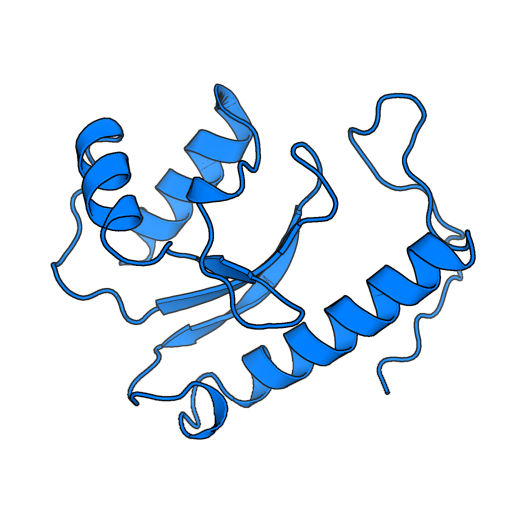.659 2.059 10.831 1.00 96.38 105 MET A O 1
ATOM 847 N N . ASN A 1 106 ? -14.266 1.197 8.850 1.00 96.50 106 ASN A N 1
ATOM 848 C CA . ASN A 1 106 ? -15.612 1.780 8.841 1.00 96.50 106 ASN A CA 1
ATOM 849 C C . ASN A 1 106 ? -16.555 1.123 9.861 1.00 96.50 106 ASN A C 1
ATOM 851 O O . ASN A 1 106 ? -17.391 1.810 10.447 1.00 96.50 106 ASN A O 1
ATOM 855 N N . ASP A 1 107 ? -16.415 -0.185 10.076 1.00 96.56 107 ASP A N 1
ATOM 856 C CA . ASP A 1 107 ? -17.177 -0.939 11.075 1.00 96.56 107 ASP A CA 1
ATOM 857 C C . ASP A 1 107 ? -16.671 -0.664 12.507 1.00 96.56 107 ASP A C 1
ATOM 859 O O . ASP A 1 107 ? -17.394 -0.891 13.477 1.00 96.56 107 ASP A O 1
ATOM 863 N N . GLY A 1 108 ? -15.460 -0.110 12.640 1.00 96.69 108 GLY A N 1
ATOM 864 C CA . GLY A 1 108 ? -14.838 0.237 13.916 1.00 96.69 108 GLY A CA 1
ATOM 865 C C . GLY A 1 108 ? -14.040 -0.898 14.560 1.00 96.69 108 GLY A C 1
ATOM 866 O O . GLY A 1 108 ? -13.585 -0.714 15.688 1.00 96.69 108 GLY A O 1
ATOM 867 N N . ASP A 1 109 ? -13.848 -2.015 13.850 1.00 97.31 109 ASP A N 1
ATOM 868 C CA . ASP A 1 109 ? -13.019 -3.158 14.264 1.00 97.31 109 ASP A CA 1
ATOM 869 C C . ASP A 1 109 ? -11.525 -2.798 14.311 1.00 97.31 109 ASP A C 1
ATOM 871 O O . ASP A 1 109 ? -10.757 -3.360 15.091 1.00 97.31 109 ASP A O 1
ATOM 875 N N . ILE A 1 110 ? -11.116 -1.841 13.473 1.00 97.62 110 ILE A N 1
ATOM 876 C CA . ILE A 1 110 ? -9.792 -1.219 13.500 1.00 97.62 110 ILE A CA 1
ATOM 877 C C . ILE A 1 110 ? -9.978 0.277 13.692 1.00 97.62 110 ILE A C 1
ATOM 879 O O . ILE A 1 110 ? -10.784 0.915 13.013 1.00 97.62 110 ILE A O 1
ATOM 883 N N . GLN A 1 111 ? -9.207 0.859 14.600 1.00 97.88 111 GLN A N 1
ATOM 884 C CA . GLN A 1 111 ? -9.251 2.286 14.885 1.00 97.88 111 GLN A CA 1
ATOM 885 C C . GLN A 1 111 ? -7.845 2.863 14.893 1.00 97.88 111 GLN A C 1
ATOM 887 O O . GLN A 1 111 ? -6.863 2.151 15.060 1.00 97.88 111 GLN A O 1
ATOM 892 N N . TYR A 1 112 ? -7.722 4.170 14.700 1.00 98.06 112 TYR A N 1
ATOM 893 C CA . TYR A 1 112 ? -6.447 4.827 14.959 1.00 98.06 112 TYR A CA 1
ATOM 894 C C . TYR A 1 112 ? -6.226 4.958 16.461 1.00 98.06 112 TYR A C 1
ATOM 896 O O . TYR A 1 112 ? -7.164 5.277 17.193 1.00 98.06 112 TYR A O 1
ATOM 904 N N . ASN A 1 113 ? -4.973 4.850 16.897 1.00 97.88 113 ASN A N 1
ATOM 905 C CA . ASN A 1 113 ? -4.615 5.310 18.232 1.00 97.88 113 ASN A CA 1
ATOM 906 C C . ASN A 1 113 ? -4.878 6.826 18.372 1.00 97.88 113 ASN A C 1
ATOM 908 O O . ASN A 1 113 ? -5.019 7.555 17.383 1.00 97.88 113 ASN A O 1
ATOM 912 N N . HIS A 1 114 ? -4.886 7.344 19.603 1.00 97.00 114 HIS A N 1
ATOM 913 C CA . HIS A 1 114 ? -5.196 8.760 19.864 1.00 97.00 114 HIS A CA 1
ATOM 914 C C . HIS A 1 114 ? -4.328 9.749 19.051 1.00 97.00 114 HIS A C 1
ATOM 916 O O . HIS A 1 114 ? -4.798 10.807 18.637 1.00 97.00 114 HIS A O 1
ATOM 922 N N . ALA A 1 115 ? -3.057 9.416 18.805 1.00 97.25 115 ALA A N 1
ATOM 923 C CA . ALA A 1 115 ? -2.123 10.262 18.059 1.00 97.25 115 ALA A CA 1
ATOM 924 C C . ALA A 1 115 ? -2.214 10.101 16.525 1.00 97.25 115 ALA A C 1
ATOM 926 O O . ALA A 1 115 ? -1.538 10.827 15.793 1.00 97.25 115 ALA A O 1
ATOM 927 N N . GLN A 1 116 ? -3.031 9.165 16.032 1.00 96.69 116 GLN A N 1
ATOM 928 C CA . GLN A 1 116 ? -3.128 8.766 14.625 1.00 96.69 116 GLN A CA 1
ATOM 929 C C . GLN A 1 116 ? -1.787 8.358 13.998 1.00 96.69 116 GLN A C 1
ATOM 931 O O . GLN A 1 116 ? -1.550 8.585 12.806 1.00 96.69 116 GLN A O 1
ATOM 936 N N . THR A 1 117 ? -0.891 7.787 14.799 1.00 96.31 117 THR A N 1
ATOM 937 C CA . THR A 1 117 ? 0.427 7.297 14.367 1.00 96.31 117 THR A CA 1
ATOM 938 C C . THR A 1 117 ? 0.467 5.788 14.203 1.00 96.31 117 THR A C 1
ATOM 940 O O . THR A 1 117 ? 1.437 5.280 13.657 1.00 96.31 117 THR A O 1
ATOM 943 N N . ASP A 1 118 ? -0.561 5.096 14.684 1.00 97.00 118 ASP A N 1
ATOM 944 C CA . ASP A 1 118 ? -0.708 3.650 14.590 1.00 97.00 118 ASP A CA 1
ATOM 945 C C . ASP A 1 118 ? -2.196 3.274 14.554 1.00 97.00 118 ASP A C 1
ATOM 947 O O . ASP A 1 118 ? -3.068 4.143 14.703 1.00 97.00 118 ASP A O 1
ATOM 951 N N . ILE A 1 119 ? -2.473 1.991 14.355 1.00 97.25 119 ILE A N 1
ATOM 952 C CA . ILE A 1 119 ? -3.802 1.396 14.454 1.00 97.25 119 ILE A CA 1
ATOM 953 C C . ILE A 1 119 ? -3.908 0.463 15.663 1.00 97.25 119 ILE A C 1
ATOM 955 O O . ILE A 1 119 ? -2.948 -0.190 16.058 1.00 97.25 119 ILE A O 1
ATOM 959 N N . GLU A 1 120 ? -5.100 0.400 16.236 1.00 97.88 120 GL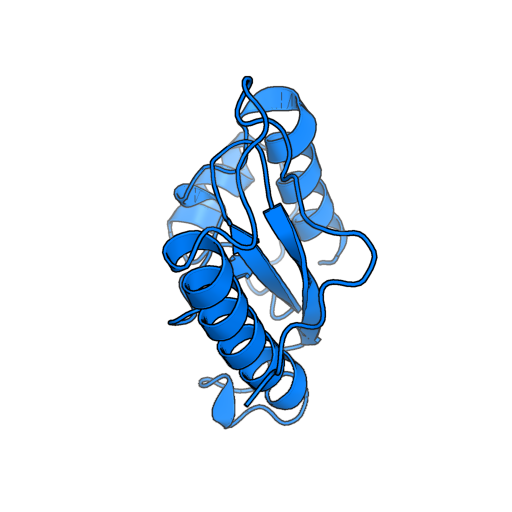U A N 1
ATOM 960 C CA . GLU A 1 120 ? -5.491 -0.454 17.351 1.00 97.88 120 GLU A CA 1
ATOM 961 C C . GLU A 1 120 ? -6.612 -1.382 16.878 1.00 97.88 120 GLU A C 1
ATOM 963 O O . GLU A 1 120 ? -7.504 -0.970 16.132 1.00 97.88 120 GLU A O 1
ATOM 968 N N . PHE A 1 121 ? -6.531 -2.648 17.277 1.00 97.12 121 PHE A N 1
ATOM 969 C CA . PHE A 1 121 ? -7.459 -3.710 16.901 1.00 97.12 121 PHE A CA 1
ATOM 970 C C . PHE A 1 121 ? -7.360 -4.865 17.908 1.00 97.12 121 PHE A C 1
ATOM 972 O O . PHE A 1 121 ? -6.385 -4.956 18.662 1.00 97.12 121 PHE A O 1
ATOM 979 N N . ASP A 1 122 ? -8.368 -5.738 17.935 1.00 97.38 122 ASP A N 1
ATOM 980 C CA . ASP A 1 122 ? -8.343 -6.957 18.752 1.00 97.38 122 ASP A CA 1
ATOM 981 C C . ASP A 1 122 ? -7.264 -7.932 18.240 1.00 97.38 122 ASP A C 1
ATOM 983 O O . ASP A 1 122 ? -7.114 -8.108 17.033 1.00 97.38 122 ASP A O 1
ATOM 987 N N . GLN A 1 123 ? -6.503 -8.576 19.131 1.00 95.31 123 GLN A N 1
ATOM 988 C CA . GLN A 1 123 ? -5.434 -9.504 18.726 1.00 95.31 123 GLN A CA 1
ATOM 989 C C . GLN A 1 123 ? -5.958 -10.729 17.971 1.00 95.31 123 GLN A C 1
ATOM 991 O O . GLN A 1 123 ? -5.226 -11.292 17.156 1.00 95.31 123 GLN A O 1
ATOM 996 N N . ASP A 1 124 ? -7.214 -11.100 18.213 1.00 96.31 124 ASP A N 1
ATOM 997 C CA . ASP A 1 124 ? -7.892 -12.209 17.553 1.00 96.31 124 ASP A CA 1
ATOM 998 C C . ASP A 1 124 ? -8.699 -11.743 16.322 1.00 96.31 124 ASP A C 1
ATOM 1000 O O . ASP A 1 124 ? -9.474 -12.516 15.755 1.00 96.31 124 ASP A O 1
ATOM 1004 N N . LEU A 1 125 ? -8.544 -10.481 15.888 1.00 94.69 125 LEU A N 1
ATOM 1005 C CA . LEU A 1 125 ? -9.234 -9.952 14.712 1.00 94.69 125 LEU A CA 1
ATOM 1006 C C . LEU A 1 125 ? -8.825 -10.717 13.447 1.00 94.69 125 LEU A C 1
ATOM 1008 O O . LEU A 1 125 ? -7.696 -10.620 12.960 1.00 94.69 125 LEU A O 1
ATOM 1012 N N . GLU A 1 126 ? -9.798 -11.391 12.840 1.00 93.81 126 GLU A N 1
ATOM 1013 C CA . GLU A 1 126 ? -9.675 -11.974 11.510 1.00 93.81 126 GLU A CA 1
ATOM 1014 C C . GLU A 1 126 ? -10.406 -11.114 10.478 1.00 93.81 126 GLU A C 1
ATOM 1016 O O . GLU A 1 126 ? -11.603 -10.850 10.588 1.00 93.81 126 GLU A O 1
ATOM 1021 N N . ILE A 1 127 ? -9.692 -10.715 9.424 1.00 89.00 127 ILE A N 1
ATOM 1022 C CA . ILE A 1 127 ? -10.266 -9.940 8.323 1.00 89.00 127 ILE A CA 1
ATOM 1023 C C . ILE A 1 127 ? -10.482 -10.873 7.127 1.00 89.00 127 ILE A C 1
ATOM 1025 O O . ILE A 1 127 ? -9.510 -11.270 6.474 1.00 89.00 127 ILE A O 1
ATOM 1029 N N . PRO A 1 128 ? -11.733 -11.225 6.786 1.00 85.94 128 PRO A N 1
ATOM 1030 C CA . PRO A 1 128 ? -12.004 -12.084 5.645 1.00 85.94 128 PRO A CA 1
ATOM 1031 C C . PRO A 1 128 ? -11.703 -11.344 4.336 1.00 85.94 128 PRO A C 1
ATOM 1033 O O . PRO A 1 128 ? -12.366 -10.376 3.962 1.00 85.94 128 PRO A O 1
ATOM 1036 N N . VAL A 1 129 ? -10.701 -11.830 3.606 1.00 79.19 129 VAL A N 1
ATOM 1037 C CA . VAL A 1 129 ? -10.296 -11.285 2.304 1.00 79.19 129 VAL A CA 1
ATOM 1038 C C . VAL A 1 129 ? -11.103 -11.979 1.199 1.00 79.19 129 VAL A C 1
ATOM 1040 O O . VAL A 1 129 ? -10.664 -12.979 0.627 1.00 79.19 129 VAL A O 1
ATOM 1043 N N . LEU A 1 130 ? -12.312 -11.471 0.932 1.00 60.72 130 LEU A N 1
ATOM 1044 C CA . LEU A 1 130 ? -13.240 -12.009 -0.080 1.00 60.72 130 LEU A CA 1
ATOM 1045 C C . LEU A 1 130 ? -12.780 -11.735 -1.522 1.00 60.72 130 LEU A C 1
ATOM 1047 O O . LEU A 1 130 ? -12.389 -10.597 -1.864 1.00 60.72 130 LEU A O 1
#